Protein AF-A0A846DA24-F1 (afdb_monomer_lite)

Sequence (157 aa):
MRSKYVHVRAYTVRAHNRLIRTRTYKFICKQCKQATTRETFGGRPLYCDVCRPPKKRPSITIVDSTASKTSNPSQTDNNLHKQIIEPPEIPIGFEATHYMINRDNQQIIPVRLIPKGKKGRFLVETGQPGKVKLEYEEKRGLFAGNSSIINCTLEPI

Foldseek 3Di:
DDDDDDDDPDDDDDDDDDDQDWDWDFDQAPPPRDTDIDIDSDDDDRHDPVPDDPPPDPPPPPPDDDDDDDDDDDDDDDDDDPPPPDQPDDPDPDPFFKWKAFQVVRDTWGWDWDDDPDPQKTFIDTPDPDPFGWIAGPVQGIDGVPGGDPRIDIGGD

pLDDT: mean 77.3, std 18.28, range [30.22, 96.56]

Structure (mmCIF, N/CA/C/O backbone):
data_AF-A0A846DA24-F1
#
_entry.id   AF-A0A846DA24-F1
#
loop_
_atom_site.group_PDB
_atom_site.id
_atom_site.type_symbol
_atom_site.label_atom_id
_atom_site.label_alt_id
_atom_site.label_comp_id
_atom_site.label_asym_id
_atom_site.label_entity_id
_atom_site.label_seq_id
_atom_site.pdbx_PDB_ins_code
_atom_site.Cartn_x
_atom_site.Cartn_y
_atom_site.Cartn_z
_atom_site.occupancy
_atom_site.B_iso_or_equiv
_atom_site.auth_seq_id
_atom_site.auth_comp_id
_atom_site.auth_asym_id
_atom_site.auth_atom_id
_atom_site.pdbx_PDB_model_num
ATOM 1 N N . MET A 1 1 ? 21.866 37.705 -6.595 1.00 64.75 1 MET A N 1
ATOM 2 C CA . MET A 1 1 ? 22.247 36.309 -6.267 1.00 64.75 1 MET A CA 1
ATOM 3 C C . MET A 1 1 ? 23.124 35.766 -7.380 1.00 64.75 1 MET A C 1
ATOM 5 O O . MET A 1 1 ? 22.832 36.029 -8.537 1.00 64.75 1 MET A O 1
ATOM 9 N N . ARG A 1 2 ? 24.200 35.047 -7.051 1.00 72.81 2 ARG A N 1
ATOM 10 C CA . ARG A 1 2 ? 25.103 34.448 -8.044 1.00 72.81 2 ARG A CA 1
ATOM 11 C C . ARG A 1 2 ? 24.505 33.124 -8.532 1.00 72.81 2 ARG A C 1
ATOM 13 O O . ARG A 1 2 ? 24.203 32.271 -7.705 1.00 72.81 2 ARG A O 1
ATOM 20 N N . SER A 1 3 ? 24.336 32.953 -9.840 1.00 90.12 3 SER A N 1
ATOM 21 C CA . SER A 1 3 ? 23.854 31.711 -10.459 1.00 90.12 3 SER A CA 1
ATOM 22 C C . SER A 1 3 ? 24.880 31.166 -11.457 1.00 90.12 3 SER A C 1
ATOM 24 O O . SER A 1 3 ? 25.735 31.899 -11.956 1.00 90.12 3 SER A O 1
ATOM 26 N N . LYS A 1 4 ? 24.831 29.856 -11.716 1.00 91.31 4 LYS A N 1
ATOM 27 C CA . LYS A 1 4 ? 25.652 29.176 -12.724 1.00 91.31 4 LYS A CA 1
ATOM 28 C C . LYS A 1 4 ? 24.851 28.033 -13.340 1.00 91.31 4 LYS A C 1
ATOM 30 O O . LYS A 1 4 ? 24.143 27.324 -12.630 1.00 91.31 4 LYS A O 1
ATOM 35 N N . TYR A 1 5 ? 25.006 27.841 -14.645 1.00 85.94 5 TYR A N 1
ATOM 36 C CA . TYR A 1 5 ? 24.437 26.704 -15.359 1.00 85.94 5 TYR A CA 1
ATOM 37 C C . TYR A 1 5 ? 25.224 25.426 -15.051 1.00 85.94 5 TYR A C 1
ATOM 39 O O . TYR A 1 5 ? 26.451 25.392 -15.169 1.00 85.94 5 TYR A O 1
ATOM 47 N N . VAL A 1 6 ? 24.508 24.373 -14.657 1.00 87.81 6 VAL A N 1
ATOM 48 C CA . VAL A 1 6 ? 25.061 23.034 -14.436 1.00 87.81 6 VAL A CA 1
ATOM 49 C C . VAL A 1 6 ? 24.488 22.109 -15.501 1.00 87.81 6 VAL A C 1
ATOM 51 O O . VAL A 1 6 ? 23.276 21.940 -15.592 1.00 87.81 6 VAL A O 1
ATOM 54 N N . HIS A 1 7 ? 25.361 21.520 -16.314 1.00 87.69 7 HIS A N 1
ATOM 55 C CA . HIS A 1 7 ? 24.973 20.552 -17.333 1.00 87.69 7 HIS A CA 1
ATOM 56 C C . HIS A 1 7 ? 25.081 19.134 -16.755 1.00 87.69 7 HIS A C 1
ATOM 58 O O . HIS A 1 7 ? 26.183 18.631 -16.533 1.00 87.69 7 HIS A O 1
ATOM 64 N N . VAL A 1 8 ? 23.938 18.505 -16.466 1.00 87.06 8 VAL A N 1
ATOM 65 C CA . VAL A 1 8 ? 23.863 17.148 -15.902 1.00 87.06 8 VAL A CA 1
ATOM 66 C C . VAL A 1 8 ? 23.704 16.136 -17.038 1.00 87.06 8 VAL A C 1
ATOM 68 O O . VAL A 1 8 ? 22.747 16.217 -17.800 1.00 87.06 8 VAL A O 1
ATOM 71 N N . ARG A 1 9 ? 24.636 15.178 -17.153 1.00 87.50 9 ARG A N 1
ATOM 72 C CA . ARG A 1 9 ? 24.627 14.149 -18.216 1.00 87.50 9 ARG A CA 1
ATOM 73 C C . ARG A 1 9 ? 23.618 13.023 -17.974 1.00 87.50 9 ARG A C 1
ATOM 75 O O . ARG A 1 9 ? 23.062 12.498 -18.930 1.00 87.50 9 ARG A O 1
ATOM 82 N N . ALA A 1 10 ? 23.404 12.634 -16.717 1.00 86.19 10 ALA A N 1
ATOM 83 C CA . ALA A 1 10 ? 22.457 11.588 -16.341 1.00 86.19 10 ALA A CA 1
ATOM 84 C C . ALA A 1 10 ? 22.021 11.741 -14.878 1.00 86.19 10 ALA A C 1
ATOM 86 O O . ALA A 1 10 ? 22.813 12.155 -14.030 1.00 86.19 10 ALA A O 1
ATOM 87 N N . TYR A 1 11 ? 20.777 11.363 -14.587 1.00 85.69 11 TYR A N 1
ATOM 88 C CA . TYR A 1 11 ? 20.239 11.280 -13.232 1.00 85.69 11 TYR A CA 1
ATOM 89 C C . TYR A 1 11 ? 20.136 9.815 -12.816 1.00 85.69 11 TYR A C 1
ATOM 91 O O . TYR A 1 11 ? 19.480 9.018 -13.482 1.00 85.69 11 TYR A O 1
ATOM 99 N N . THR A 1 12 ? 20.752 9.454 -11.694 1.00 86.75 12 THR A N 1
ATOM 100 C CA . THR A 1 12 ? 20.541 8.143 -11.074 1.00 86.75 12 THR A CA 1
ATOM 101 C C . THR A 1 12 ? 19.330 8.216 -10.154 1.00 86.75 12 THR A C 1
ATOM 103 O O . THR A 1 12 ? 19.414 8.769 -9.057 1.00 86.75 12 THR A O 1
ATOM 106 N N . VAL A 1 13 ? 18.202 7.659 -10.592 1.00 88.94 13 VAL A N 1
ATOM 107 C CA . VAL A 1 13 ? 17.007 7.518 -9.752 1.00 88.94 13 VAL A CA 1
ATOM 108 C C . VAL A 1 13 ? 17.120 6.216 -8.963 1.00 88.94 13 VAL A C 1
ATOM 110 O O . VAL A 1 13 ? 17.337 5.154 -9.539 1.00 88.94 13 VAL A O 1
ATOM 113 N N . ARG A 1 14 ? 16.978 6.288 -7.637 1.00 89.44 14 ARG A N 1
ATOM 114 C CA . ARG A 1 14 ? 16.861 5.106 -6.774 1.00 89.44 14 ARG A CA 1
ATOM 115 C C . ARG A 1 14 ? 15.425 4.990 -6.286 1.00 89.44 14 ARG A C 1
ATOM 117 O O . ARG A 1 14 ? 14.863 5.971 -5.802 1.00 89.44 14 ARG A O 1
ATOM 124 N N . ALA A 1 15 ? 14.845 3.796 -6.393 1.00 90.75 15 ALA A N 1
ATOM 125 C CA . ALA A 1 15 ? 13.555 3.515 -5.778 1.00 90.75 15 ALA A CA 1
ATOM 126 C C . ALA A 1 15 ? 13.685 3.637 -4.253 1.00 90.75 15 ALA A C 1
ATOM 128 O O . ALA A 1 15 ? 14.578 3.047 -3.642 1.00 90.75 15 ALA A O 1
ATOM 129 N N . HIS A 1 16 ? 12.811 4.431 -3.638 1.00 92.19 16 HIS A N 1
ATOM 130 C CA . HIS A 1 16 ? 12.790 4.593 -2.192 1.00 92.19 16 HIS A CA 1
ATOM 131 C C . HIS A 1 16 ? 11.884 3.535 -1.558 1.00 92.19 16 HIS A C 1
ATOM 133 O O . HIS A 1 16 ? 10.662 3.572 -1.723 1.00 92.19 16 HIS A O 1
ATOM 139 N N . ASN A 1 17 ? 12.477 2.645 -0.764 1.00 93.00 17 ASN A N 1
ATOM 140 C CA . ASN A 1 17 ? 11.748 1.654 0.020 1.00 93.00 17 ASN A CA 1
ATOM 141 C C . ASN A 1 17 ? 11.591 2.135 1.464 1.00 93.00 17 ASN A C 1
ATOM 143 O O . ASN A 1 17 ? 12.553 2.571 2.093 1.00 93.00 17 ASN A O 1
ATOM 147 N N . ARG A 1 18 ? 10.377 2.019 2.011 1.00 93.19 18 ARG A N 1
ATOM 148 C CA . ARG A 1 18 ? 10.099 2.277 3.430 1.00 93.19 18 ARG A CA 1
ATOM 149 C C . ARG A 1 18 ? 9.359 1.108 4.054 1.00 93.19 18 ARG A C 1
ATOM 151 O O . ARG A 1 18 ? 8.351 0.657 3.517 1.00 93.19 18 ARG A O 1
ATOM 158 N N . LEU A 1 19 ? 9.824 0.673 5.219 1.00 93.75 19 LEU A N 1
ATOM 159 C CA . LEU A 1 19 ? 9.104 -0.280 6.054 1.00 93.75 19 LEU A CA 1
ATOM 160 C C . LEU A 1 19 ? 8.145 0.485 6.972 1.00 93.75 19 LEU A C 1
ATOM 162 O O . LEU A 1 19 ? 8.583 1.262 7.820 1.00 93.75 19 LEU A O 1
ATOM 166 N N . ILE A 1 20 ? 6.840 0.261 6.820 1.00 94.12 20 ILE A N 1
ATOM 167 C CA . ILE A 1 20 ? 5.825 0.843 7.705 1.00 94.12 20 ILE A CA 1
ATOM 168 C C . ILE A 1 20 ? 5.478 -0.198 8.769 1.00 94.12 20 ILE A C 1
ATOM 170 O O . ILE A 1 20 ? 4.876 -1.224 8.462 1.00 94.12 20 ILE A O 1
ATOM 174 N N . ARG A 1 21 ? 5.866 0.058 10.022 1.00 94.81 21 ARG A N 1
ATOM 175 C CA . ARG A 1 21 ? 5.539 -0.821 11.154 1.00 94.81 21 ARG A CA 1
ATOM 176 C C . ARG A 1 21 ? 4.138 -0.526 11.680 1.00 94.81 21 ARG A C 1
ATOM 178 O O . ARG A 1 21 ? 3.738 0.637 11.768 1.00 94.81 21 ARG A O 1
ATOM 185 N N . THR A 1 22 ? 3.416 -1.571 12.064 1.00 95.44 22 THR A N 1
ATOM 186 C CA . THR A 1 22 ? 2.173 -1.432 12.823 1.00 95.44 22 THR A CA 1
ATOM 187 C C . THR A 1 22 ? 2.469 -0.980 14.253 1.00 95.44 22 THR A C 1
ATOM 189 O O . THR A 1 22 ? 3.544 -1.217 14.804 1.00 95.44 22 THR A O 1
ATOM 192 N N . ARG A 1 23 ? 1.507 -0.281 14.856 1.00 94.50 23 ARG A N 1
ATOM 193 C CA . ARG A 1 23 ? 1.488 0.070 16.277 1.00 94.50 23 ARG A CA 1
ATOM 194 C C . ARG A 1 23 ? 0.179 -0.402 16.88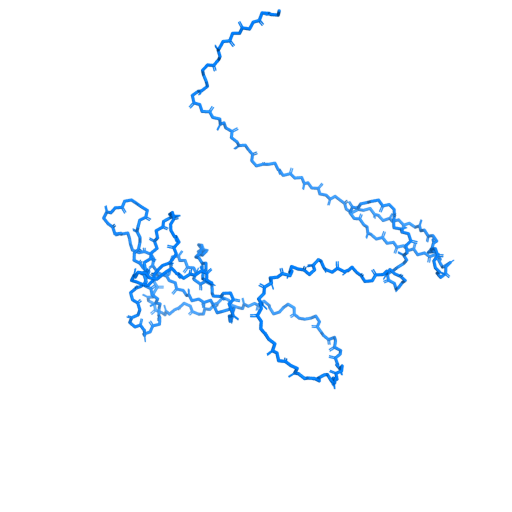8 1.00 94.50 23 ARG A C 1
ATOM 196 O O . ARG A 1 23 ? -0.889 -0.168 16.313 1.00 94.50 23 ARG A O 1
ATOM 203 N N . THR A 1 24 ? 0.271 -1.021 18.057 1.00 95.38 24 THR A N 1
ATOM 204 C CA . THR A 1 24 ? -0.879 -1.517 18.813 1.00 95.38 24 THR A CA 1
ATOM 205 C C . THR A 1 24 ? -1.325 -0.458 19.814 1.00 95.38 24 THR A C 1
ATOM 207 O O . THR A 1 24 ? -0.563 -0.056 20.692 1.00 95.38 24 THR A O 1
ATOM 210 N N . TYR A 1 25 ? -2.565 0.008 19.694 1.00 95.62 25 TYR A N 1
ATOM 211 C CA . TYR A 1 25 ? -3.144 1.000 20.596 1.00 95.62 25 TYR A CA 1
ATOM 212 C C . TYR A 1 25 ? -4.195 0.361 21.495 1.00 95.62 25 TYR A C 1
ATOM 214 O O . TYR A 1 25 ? -5.124 -0.266 20.993 1.00 95.62 25 TYR A O 1
ATOM 222 N N . LYS A 1 26 ? -4.088 0.599 22.806 1.00 95.75 26 LYS A N 1
ATOM 223 C CA . LYS A 1 26 ? -5.163 0.374 23.783 1.00 95.75 26 LYS A CA 1
ATOM 224 C C . LYS A 1 26 ? -5.934 1.685 23.965 1.00 95.75 26 LYS A C 1
ATOM 226 O O . LY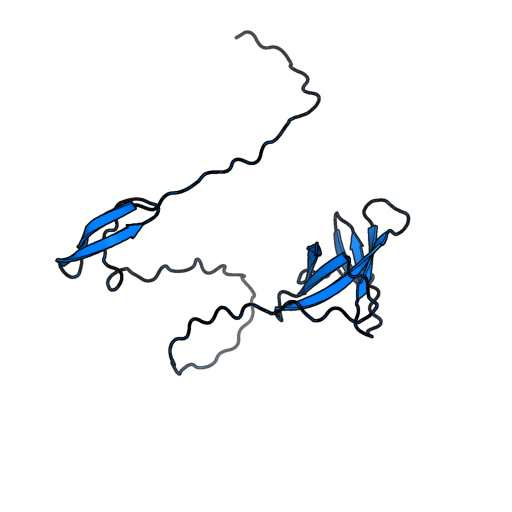S A 1 26 ? -5.341 2.718 24.300 1.00 95.75 26 LYS A O 1
ATOM 231 N N . PHE A 1 27 ? -7.227 1.686 23.662 1.00 95.44 27 PHE A N 1
ATOM 232 C CA . PHE A 1 27 ? -8.058 2.891 23.658 1.00 95.44 27 PHE A CA 1
ATOM 233 C C . PHE A 1 27 ? -9.516 2.582 23.993 1.00 95.44 27 PHE A C 1
ATOM 235 O O . PHE A 1 27 ? -9.941 1.432 23.954 1.00 95.44 27 PHE A O 1
ATOM 242 N N . ILE A 1 28 ? -10.278 3.623 24.324 1.00 96.56 28 ILE A N 1
ATOM 243 C CA . ILE A 1 28 ? -11.720 3.531 24.560 1.00 96.56 28 ILE A CA 1
ATOM 244 C C . ILE A 1 28 ? -12.429 3.978 23.281 1.00 96.56 28 ILE A C 1
ATOM 246 O O . ILE A 1 28 ? -12.157 5.067 22.772 1.00 96.56 28 ILE A O 1
ATOM 250 N N . CYS A 1 29 ? -13.311 3.139 22.740 1.00 96.31 29 CYS A N 1
ATOM 251 C CA . CYS A 1 29 ? -14.062 3.457 21.527 1.00 96.31 29 CYS A CA 1
ATOM 252 C C . CYS A 1 29 ? -14.995 4.656 21.758 1.00 96.31 29 CYS A C 1
ATOM 254 O O . CYS A 1 29 ? -15.774 4.659 22.708 1.00 96.31 29 CYS A O 1
ATOM 256 N N . LYS A 1 30 ? -14.995 5.644 20.853 1.00 95.31 30 LYS A N 1
ATOM 257 C CA . LYS A 1 30 ? -15.865 6.828 20.982 1.00 95.31 30 LYS A CA 1
ATOM 258 C C . LYS A 1 30 ? -17.369 6.504 20.911 1.00 95.31 30 LYS A C 1
ATOM 260 O O . LYS A 1 30 ? -18.166 7.259 21.452 1.00 95.31 30 LYS A O 1
ATOM 265 N N . GLN A 1 31 ? -17.757 5.407 20.254 1.00 96.25 31 GLN A N 1
ATOM 266 C CA . GLN A 1 31 ? -19.165 5.036 20.055 1.00 96.25 31 GLN A CA 1
ATOM 267 C C . GLN A 1 31 ? -19.681 4.078 21.136 1.00 96.25 31 GLN A C 1
ATOM 269 O O . GLN A 1 31 ? -20.624 4.416 21.840 1.00 96.25 31 GLN A O 1
ATOM 274 N N . CYS A 1 32 ? -19.061 2.905 21.301 1.00 95.88 32 CYS A N 1
ATOM 275 C CA . CYS A 1 32 ? -19.517 1.913 22.283 1.00 95.88 32 CYS A CA 1
ATOM 276 C C . CYS A 1 32 ? -18.907 2.086 23.682 1.00 95.88 32 CYS A C 1
ATOM 278 O O . CYS A 1 32 ? -19.293 1.365 24.594 1.00 95.88 32 CYS A O 1
ATOM 280 N N . LYS A 1 33 ? -17.943 3.005 23.864 1.00 96.56 33 LYS A N 1
ATOM 281 C CA . LYS A 1 33 ? -17.232 3.261 25.135 1.00 96.56 33 LYS A CA 1
ATOM 282 C C . LYS A 1 33 ? -16.523 2.041 25.742 1.00 96.56 33 LYS A C 1
ATOM 284 O O . LYS A 1 33 ? -16.062 2.102 26.876 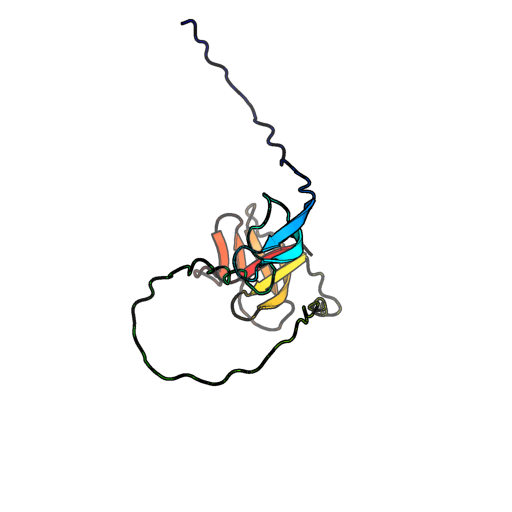1.00 96.56 33 LYS A O 1
ATOM 289 N N . GLN A 1 34 ? -16.379 0.952 24.990 1.00 96.19 34 GLN A N 1
ATOM 290 C CA . GLN A 1 34 ? -15.637 -0.226 25.426 1.00 96.19 34 GLN A CA 1
ATOM 291 C C . GLN A 1 34 ? -14.130 -0.018 25.255 1.00 96.19 34 GLN A C 1
ATOM 293 O O . GLN A 1 34 ? -13.680 0.648 24.314 1.00 96.19 34 GLN A O 1
ATOM 298 N N . ALA A 1 35 ? -13.351 -0.607 26.163 1.00 96.00 35 ALA A N 1
ATOM 299 C CA . ALA A 1 35 ? -11.905 -0.700 26.029 1.00 96.00 35 ALA A CA 1
ATOM 300 C C . ALA A 1 35 ? -11.559 -1.699 24.916 1.00 96.00 35 ALA A C 1
ATOM 302 O O . ALA A 1 35 ? -12.069 -2.816 24.878 1.00 96.00 35 ALA A O 1
ATOM 303 N N . THR A 1 36 ? -10.710 -1.297 23.978 1.00 96.06 36 THR A N 1
ATOM 304 C CA . THR A 1 36 ? -10.341 -2.111 22.817 1.00 96.06 36 THR A CA 1
ATOM 305 C C . THR A 1 36 ? -8.860 -1.951 22.508 1.00 96.06 36 THR A C 1
ATOM 307 O O . THR A 1 36 ? -8.244 -0.921 22.797 1.00 96.06 36 THR A O 1
ATOM 310 N N . THR A 1 37 ? -8.290 -2.986 21.895 1.00 95.62 37 THR A N 1
ATOM 311 C CA . THR A 1 37 ? -6.915 -2.995 21.401 1.00 95.62 37 THR A CA 1
ATOM 312 C C . THR A 1 37 ? -6.926 -3.168 19.887 1.00 95.62 37 THR A C 1
ATOM 314 O O . THR A 1 37 ? -7.656 -4.017 19.385 1.00 95.62 37 THR A O 1
ATOM 317 N N . ARG A 1 38 ? -6.154 -2.358 19.151 1.00 93.88 38 ARG A N 1
ATOM 318 C CA . ARG A 1 38 ? -6.108 -2.426 17.682 1.00 93.88 38 ARG A CA 1
ATOM 319 C C . ARG A 1 38 ? -4.735 -2.096 17.116 1.00 93.88 38 ARG A C 1
ATOM 321 O O . ARG A 1 38 ? -4.105 -1.124 17.536 1.00 93.88 38 ARG A O 1
ATOM 328 N N . GLU A 1 39 ? -4.339 -2.847 16.095 1.00 94.56 39 GLU A N 1
ATOM 329 C CA . GLU A 1 39 ? -3.148 -2.577 15.293 1.00 94.56 39 GLU A CA 1
ATOM 330 C C . GLU A 1 39 ? -3.446 -1.632 14.128 1.00 94.56 39 GLU A C 1
ATOM 332 O O . GLU A 1 39 ? -4.421 -1.788 13.387 1.00 94.56 39 GLU A O 1
ATOM 337 N N . THR A 1 40 ? -2.601 -0.615 13.964 1.00 92.69 40 THR A N 1
ATOM 338 C CA . THR A 1 40 ? -2.727 0.361 12.877 1.00 92.69 40 THR A CA 1
ATOM 339 C C . THR A 1 40 ? -1.358 0.780 12.352 1.00 92.69 40 THR A C 1
ATOM 341 O O . THR A 1 40 ? -0.405 0.904 13.112 1.00 92.69 40 THR A O 1
ATOM 344 N N . PHE A 1 41 ? -1.266 1.040 11.048 1.00 92.62 41 PHE A N 1
ATOM 345 C CA . PHE A 1 41 ? -0.068 1.600 10.405 1.00 92.62 41 PHE A CA 1
ATOM 346 C C . PHE A 1 41 ? 0.060 3.126 10.568 1.00 92.62 41 PHE A C 1
ATOM 348 O O . PHE A 1 41 ? 0.996 3.727 10.048 1.00 92.62 41 PHE A O 1
ATOM 355 N N . GLY A 1 42 ? -0.909 3.772 11.219 1.00 88.69 42 GLY A N 1
ATOM 356 C CA . GLY A 1 42 ? -1.032 5.226 11.267 1.00 88.69 42 GLY A CA 1
ATOM 357 C C . GLY A 1 42 ? -1.279 5.745 12.678 1.00 88.69 42 GLY A C 1
ATOM 358 O O . GLY A 1 42 ? -0.798 5.183 13.659 1.00 88.69 42 GLY A O 1
ATOM 359 N N . GLY A 1 43 ? -2.025 6.845 12.764 1.00 90.25 43 GLY A N 1
ATOM 360 C CA . GLY A 1 43 ? -2.408 7.449 14.037 1.00 90.25 43 GLY A CA 1
ATOM 361 C C . GLY A 1 43 ? -3.350 6.574 14.868 1.00 90.25 43 GLY A C 1
ATOM 362 O O . GLY A 1 43 ? -3.937 5.605 14.382 1.00 90.25 43 GLY A O 1
ATOM 363 N N . ARG A 1 44 ? -3.517 6.967 16.135 1.00 92.56 44 ARG A N 1
ATOM 364 C CA . ARG A 1 44 ? -4.371 6.273 17.103 1.00 92.56 44 ARG A CA 1
ATOM 365 C C . ARG A 1 44 ? -5.814 6.147 16.570 1.00 92.56 44 ARG A C 1
ATOM 367 O O . ARG A 1 44 ? -6.419 7.164 16.230 1.00 92.56 44 ARG A O 1
ATOM 374 N N . PRO A 1 45 ? -6.387 4.932 16.508 1.00 93.75 45 PRO A N 1
ATOM 375 C CA . PRO A 1 45 ? -7.764 4.723 16.065 1.00 93.75 45 PRO A CA 1
ATOM 376 C C . PRO A 1 45 ? -8.783 5.318 17.050 1.00 93.75 45 PRO A C 1
ATOM 378 O O . PRO A 1 45 ? -8.557 5.336 18.258 1.00 93.75 45 PRO A O 1
ATOM 381 N N . LEU A 1 46 ? -9.918 5.788 16.519 1.00 94.69 46 LEU A N 1
ATOM 382 C CA . LEU A 1 46 ? -11.002 6.412 17.297 1.00 94.69 46 LEU A CA 1
ATOM 383 C C . LEU A 1 46 ? -12.149 5.442 17.637 1.00 94.69 46 LEU A C 1
ATOM 385 O O . LEU A 1 46 ? -12.836 5.601 18.646 1.00 94.69 46 LEU A O 1
ATOM 389 N N . TYR A 1 47 ? -12.348 4.429 16.792 1.00 95.69 47 TYR A N 1
ATOM 390 C CA . TYR A 1 47 ? -13.425 3.444 16.898 1.00 95.69 47 TYR A CA 1
ATOM 391 C C . TYR A 1 47 ? -12.852 2.021 16.882 1.00 95.69 47 TYR A C 1
ATOM 393 O O . TYR A 1 47 ? -11.833 1.769 16.224 1.00 95.69 47 TYR A O 1
ATOM 401 N N . CYS A 1 48 ? -13.514 1.100 17.588 1.00 94.12 48 CYS A N 1
ATOM 402 C CA . CYS A 1 48 ? -13.234 -0.336 17.507 1.00 94.12 48 CYS A CA 1
ATOM 403 C C . CYS A 1 48 ? -13.559 -0.886 16.105 1.00 94.12 48 CYS A C 1
ATOM 405 O O . CYS A 1 48 ? -14.086 -0.168 15.253 1.00 94.12 48 CYS A O 1
ATOM 407 N N . ASP A 1 49 ? -13.232 -2.151 15.839 1.00 89.75 49 ASP A N 1
ATOM 408 C CA . ASP A 1 49 ? -13.448 -2.743 14.512 1.00 89.75 49 ASP A CA 1
ATOM 409 C C . ASP A 1 49 ? -14.924 -2.879 14.131 1.00 89.75 49 ASP A C 1
ATOM 411 O O . ASP A 1 49 ? -15.246 -2.763 12.953 1.00 89.75 49 ASP A O 1
ATOM 415 N N . VAL A 1 50 ? -15.812 -3.000 15.119 1.00 91.88 50 VAL A N 1
ATOM 416 C CA . VAL A 1 50 ? -17.265 -3.086 14.906 1.00 91.88 50 VAL A CA 1
ATOM 417 C C . VAL A 1 50 ? -17.885 -1.709 14.651 1.00 91.88 50 VAL A C 1
ATOM 419 O O . VAL A 1 50 ? -18.710 -1.547 13.761 1.00 91.88 50 VAL A O 1
ATOM 422 N N . CYS A 1 51 ? -17.480 -0.687 15.412 1.00 93.75 51 CYS A N 1
ATOM 423 C CA . CYS A 1 51 ? -18.049 0.661 15.301 1.00 93.75 51 CYS A CA 1
ATOM 424 C C . CYS A 1 51 ? -17.434 1.497 14.172 1.00 93.75 51 CYS A C 1
ATOM 426 O O . CYS A 1 51 ? -17.904 2.600 13.896 1.00 93.75 51 CYS A O 1
ATOM 428 N N . ARG A 1 52 ? -16.334 1.046 13.556 1.00 89.75 52 ARG A N 1
ATOM 429 C CA . ARG A 1 52 ? -15.678 1.830 12.510 1.00 89.75 52 ARG A CA 1
ATOM 430 C C . ARG A 1 52 ? -16.625 1.960 11.308 1.00 89.75 52 ARG A C 1
ATOM 432 O O . ARG A 1 52 ? -17.049 0.939 10.775 1.00 89.75 52 ARG A O 1
ATOM 439 N N . PRO A 1 53 ? -16.876 3.182 10.803 1.00 86.06 53 PRO A N 1
ATOM 440 C CA . PRO A 1 53 ? -17.659 3.342 9.589 1.00 86.06 53 PRO A CA 1
ATOM 441 C C . PRO A 1 53 ? -16.977 2.615 8.418 1.00 86.06 53 PRO A C 1
ATOM 443 O O . PRO A 1 53 ? -15.740 2.662 8.303 1.00 86.06 53 PRO A O 1
ATOM 446 N N . PRO A 1 54 ? -17.751 1.954 7.538 1.00 82.88 54 PRO A N 1
ATOM 447 C CA . PRO A 1 54 ? -17.198 1.292 6.370 1.00 82.88 54 PRO A CA 1
ATOM 448 C C . PRO A 1 54 ? -16.422 2.317 5.543 1.00 82.88 54 PRO A C 1
ATOM 450 O O . PRO A 1 54 ? -16.900 3.422 5.274 1.00 82.88 54 PRO A O 1
ATOM 453 N N . LYS A 1 55 ? -15.189 1.970 5.156 1.00 80.62 55 LYS A N 1
ATOM 454 C CA . LYS A 1 55 ? -14.414 2.812 4.243 1.00 80.62 55 LYS A CA 1
ATOM 455 C C . LYS A 1 55 ? -15.186 2.879 2.929 1.00 80.62 55 LYS A C 1
ATOM 457 O O . LYS A 1 55 ? -15.225 1.889 2.200 1.00 80.62 55 LYS A O 1
ATOM 462 N N . LYS A 1 56 ? -15.779 4.035 2.619 1.00 77.88 56 LYS A N 1
ATOM 463 C CA . LYS A 1 56 ? -16.285 4.303 1.273 1.00 77.88 56 LYS A CA 1
ATOM 464 C C . LYS A 1 56 ? -15.095 4.160 0.331 1.00 77.88 56 LYS A C 1
ATOM 466 O O . LYS A 1 56 ? -14.128 4.915 0.444 1.00 77.88 56 LYS A O 1
ATOM 471 N N . ARG A 1 57 ? -15.121 3.150 -0.540 1.00 70.00 57 ARG A N 1
ATOM 472 C CA . ARG A 1 57 ? -14.192 3.132 -1.669 1.00 70.00 57 ARG A CA 1
ATOM 473 C C . ARG A 1 57 ? -14.552 4.357 -2.5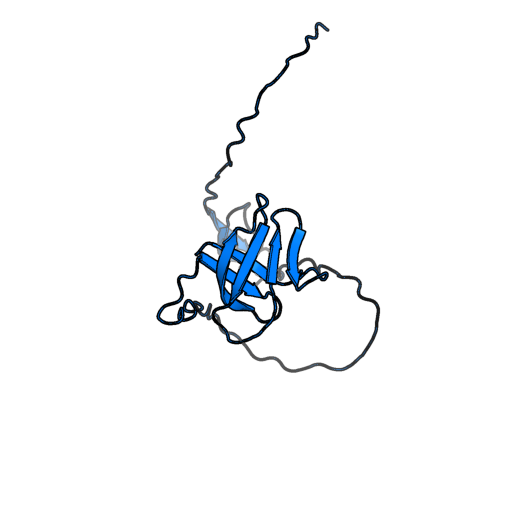07 1.00 70.00 57 ARG A C 1
ATOM 475 O O . ARG A 1 57 ? -15.749 4.571 -2.710 1.00 70.00 57 ARG A O 1
ATOM 482 N N . PRO A 1 58 ? -13.586 5.183 -2.935 1.00 67.38 58 PRO A N 1
ATOM 483 C CA . PRO A 1 58 ? -13.894 6.207 -3.913 1.00 67.38 58 PRO A CA 1
ATOM 484 C C . PRO A 1 58 ? -14.487 5.482 -5.119 1.00 67.38 58 PRO A C 1
ATOM 486 O O . PRO A 1 58 ? -13.833 4.635 -5.727 1.00 67.38 58 PRO A O 1
ATOM 489 N N . SER A 1 59 ? -15.764 5.740 -5.389 1.00 65.75 59 SER A N 1
ATOM 490 C CA . SER A 1 59 ? -16.400 5.331 -6.627 1.00 65.75 59 SER A CA 1
ATOM 491 C C . SER A 1 59 ? -15.664 6.074 -7.729 1.00 65.75 59 SER A C 1
ATOM 493 O O . SER A 1 59 ? -15.871 7.276 -7.907 1.00 65.75 59 SER A O 1
ATOM 495 N N . ILE A 1 60 ? -14.758 5.387 -8.421 1.00 60.41 60 ILE A N 1
ATOM 496 C CA . ILE A 1 60 ? -14.290 5.845 -9.723 1.00 60.41 60 ILE A CA 1
ATOM 497 C C . ILE A 1 60 ? -15.546 5.827 -10.592 1.00 60.41 60 ILE A C 1
ATOM 499 O O . ILE A 1 60 ? -16.006 4.774 -11.021 1.00 60.41 60 ILE A O 1
ATOM 503 N N . THR A 1 61 ? -16.182 6.986 -10.722 1.00 49.97 61 THR A N 1
ATOM 504 C CA . THR A 1 61 ? -17.299 7.202 -11.632 1.00 49.97 61 THR A CA 1
ATOM 505 C C . THR A 1 61 ? -16.673 7.336 -13.008 1.00 49.97 61 THR A C 1
ATOM 507 O O . THR A 1 61 ? -16.274 8.420 -13.420 1.00 49.97 61 THR A O 1
ATOM 510 N N . ILE A 1 62 ? -16.512 6.203 -13.692 1.00 56.31 62 ILE A N 1
ATOM 511 C CA . ILE A 1 62 ? -16.431 6.222 -15.149 1.00 56.31 62 ILE A CA 1
ATOM 512 C C . ILE A 1 62 ? -17.835 6.633 -15.590 1.00 56.31 62 ILE A C 1
ATOM 514 O O . ILE A 1 62 ? -18.807 5.912 -15.369 1.00 56.31 62 ILE A O 1
ATOM 518 N N . VAL A 1 63 ? -17.954 7.877 -16.046 1.00 39.78 63 VAL A N 1
ATOM 519 C CA . VAL A 1 63 ? -19.191 8.448 -16.576 1.00 39.78 63 VAL A CA 1
ATOM 520 C C . VAL A 1 63 ? -19.462 7.834 -17.943 1.00 39.78 63 VAL A C 1
ATOM 522 O O . VAL A 1 63 ? -19.184 8.447 -18.966 1.00 39.78 63 VAL A O 1
ATOM 525 N N . ASP A 1 64 ? -20.022 6.630 -17.953 1.00 37.62 64 ASP A N 1
ATOM 526 C CA . ASP A 1 64 ? -20.643 6.078 -19.149 1.00 37.62 64 ASP A CA 1
ATOM 527 C C . ASP A 1 64 ? -22.142 6.365 -19.092 1.00 37.62 64 ASP A C 1
ATOM 529 O O . ASP A 1 64 ? -22.922 5.782 -18.336 1.00 37.62 64 ASP A O 1
ATOM 533 N N . SER A 1 65 ? -22.531 7.353 -19.890 1.00 48.09 65 SER A N 1
ATOM 534 C CA . SER A 1 65 ? -23.911 7.617 -20.258 1.00 48.09 65 SER A CA 1
ATOM 535 C C . SER A 1 65 ? -24.476 6.387 -20.965 1.00 48.09 65 SER A C 1
ATOM 537 O O . SER A 1 65 ? -24.078 6.093 -22.086 1.00 48.09 65 SER A O 1
ATOM 539 N N . THR A 1 66 ? -25.399 5.669 -20.332 1.00 37.72 66 THR A N 1
ATOM 540 C CA . THR A 1 66 ? -26.731 5.308 -20.864 1.00 37.72 66 THR A CA 1
ATOM 541 C C . THR A 1 66 ? -27.427 4.320 -19.924 1.00 37.72 66 THR A C 1
ATOM 543 O O . THR A 1 66 ? -26.813 3.502 -19.249 1.00 37.72 66 THR A O 1
ATOM 546 N N . ALA A 1 67 ? -28.740 4.488 -19.807 1.00 38.97 67 ALA A N 1
ATOM 547 C CA . ALA A 1 67 ? -29.577 3.926 -18.762 1.00 38.97 67 ALA A CA 1
ATOM 548 C C . ALA A 1 67 ? -30.053 2.494 -19.043 1.00 38.97 67 ALA A C 1
ATOM 550 O O . ALA A 1 67 ? -30.481 2.201 -20.154 1.00 38.97 67 ALA A O 1
ATOM 551 N N . SER A 1 68 ? -30.186 1.689 -17.984 1.00 39.81 68 SER A N 1
ATOM 552 C CA . SER A 1 68 ? -31.311 0.753 -17.826 1.00 39.81 68 SER A CA 1
ATOM 553 C C . SER A 1 68 ? -31.453 0.286 -16.370 1.00 39.81 68 SER A C 1
ATOM 555 O O . SER A 1 68 ? -30.519 -0.243 -15.773 1.00 39.81 68 SER A O 1
ATOM 557 N N . LYS A 1 69 ? -32.650 0.510 -15.810 1.00 38.97 69 LYS A N 1
ATOM 558 C CA . LYS A 1 69 ? -33.182 -0.046 -14.548 1.00 38.97 69 LYS A CA 1
ATOM 559 C C . LYS A 1 69 ? -33.124 -1.590 -14.618 1.00 38.97 69 LYS A C 1
ATOM 561 O O . LYS A 1 69 ? -33.329 -2.134 -15.698 1.00 38.97 69 LYS A O 1
ATOM 566 N N . THR A 1 70 ? -32.933 -2.364 -13.543 1.00 30.22 70 THR A N 1
ATOM 567 C CA . THR A 1 70 ? -33.991 -2.732 -12.572 1.00 30.22 70 THR A CA 1
ATOM 568 C C . THR A 1 70 ? -33.432 -3.675 -11.473 1.00 30.22 70 THR A C 1
ATOM 570 O O . THR A 1 70 ? -32.601 -4.526 -11.762 1.00 30.22 70 THR A O 1
ATOM 573 N N . SER A 1 71 ? -33.936 -3.480 -10.241 1.00 36.66 71 SER A N 1
ATOM 574 C CA . SER A 1 71 ? -34.094 -4.374 -9.060 1.00 36.66 71 SER A CA 1
ATOM 575 C C . SER A 1 71 ? -32.935 -5.194 -8.443 1.00 36.66 71 SER A C 1
ATOM 577 O O . SER A 1 71 ? -32.451 -6.160 -9.018 1.00 36.66 71 SER A O 1
ATOM 579 N N . ASN A 1 72 ? -32.666 -4.901 -7.161 1.00 36.25 72 ASN A N 1
ATOM 580 C CA . ASN A 1 72 ? -32.204 -5.823 -6.094 1.00 36.25 72 ASN A CA 1
ATOM 581 C C . ASN A 1 72 ? -33.421 -6.577 -5.472 1.00 36.25 72 ASN A C 1
ATOM 583 O O . ASN A 1 72 ? -34.537 -6.169 -5.809 1.00 36.25 72 ASN A O 1
ATOM 587 N N . PRO A 1 73 ? -33.302 -7.534 -4.506 1.00 55.47 73 PRO A N 1
ATOM 588 C CA . PRO A 1 73 ? -32.122 -7.949 -3.713 1.00 55.47 73 PRO A CA 1
ATOM 589 C C . PRO A 1 73 ? -31.957 -9.474 -3.467 1.00 55.47 73 PRO A C 1
ATOM 591 O O . PRO A 1 73 ? -32.924 -10.220 -3.513 1.00 55.47 73 PRO A O 1
ATOM 594 N N . SER A 1 74 ? -30.773 -9.901 -3.005 1.00 32.31 74 SER A N 1
ATOM 595 C CA . SER A 1 74 ? -30.654 -10.803 -1.836 1.00 32.31 74 SER A CA 1
ATOM 596 C C . SER A 1 74 ? -29.194 -10.989 -1.406 1.00 32.31 74 SER A C 1
ATOM 598 O O . SER A 1 74 ? -28.307 -11.226 -2.219 1.00 32.31 74 SER A O 1
ATOM 600 N N . GLN A 1 75 ? -28.974 -10.830 -0.103 1.00 41.28 75 GLN A N 1
ATOM 601 C CA . GLN A 1 75 ? -27.729 -11.053 0.631 1.00 41.28 75 GLN A CA 1
ATOM 602 C C . GLN A 1 75 ? -27.415 -12.551 0.731 1.00 41.28 75 GLN A C 1
ATOM 604 O O . GLN A 1 75 ? -28.335 -13.309 1.005 1.00 41.28 75 GLN A O 1
ATOM 609 N N . THR A 1 76 ? -26.136 -12.930 0.657 1.00 33.25 76 THR A N 1
ATOM 610 C CA . THR A 1 76 ? -25.533 -13.976 1.510 1.00 33.25 76 THR A CA 1
ATOM 611 C C . THR A 1 76 ? -24.013 -13.798 1.551 1.00 33.25 76 THR A C 1
ATOM 613 O O . THR A 1 76 ? -23.326 -13.929 0.542 1.00 33.25 76 THR A O 1
ATOM 616 N N . ASP A 1 77 ? -23.538 -13.405 2.730 1.00 35.78 77 ASP A N 1
ATOM 617 C CA . ASP A 1 77 ? -22.409 -13.950 3.488 1.00 35.78 77 ASP A CA 1
ATOM 618 C C . ASP A 1 77 ? -21.101 -14.381 2.800 1.00 35.78 77 ASP A C 1
ATOM 620 O O . ASP A 1 77 ? -21.028 -15.306 2.003 1.00 35.78 77 ASP A O 1
ATOM 624 N N . ASN A 1 78 ? -20.027 -13.748 3.287 1.00 49.00 78 ASN A N 1
ATOM 625 C CA . ASN A 1 78 ? -18.799 -14.378 3.777 1.00 49.00 78 ASN A CA 1
ATOM 626 C C . ASN A 1 78 ? -18.288 -15.617 3.020 1.00 49.00 78 ASN A C 1
ATOM 628 O O . ASN A 1 78 ? -18.695 -16.735 3.316 1.00 49.00 78 ASN A O 1
ATOM 632 N N . ASN A 1 79 ? -17.211 -15.457 2.247 1.00 39.84 79 ASN A N 1
ATOM 633 C CA . ASN A 1 79 ? -16.007 -16.223 2.566 1.00 39.84 79 ASN A CA 1
ATOM 634 C C . ASN A 1 79 ? -14.743 -15.656 1.926 1.00 39.84 79 ASN A C 1
ATOM 636 O O . ASN A 1 79 ? -14.641 -15.398 0.729 1.00 39.84 79 ASN A O 1
ATOM 640 N N . LEU A 1 80 ? -13.757 -15.489 2.797 1.00 48.62 80 LEU A N 1
ATOM 641 C CA . LEU A 1 80 ? -12.366 -15.271 2.479 1.00 48.62 80 LEU A CA 1
ATOM 642 C C . LEU A 1 80 ? -11.809 -16.589 1.926 1.00 48.62 80 LEU A C 1
ATOM 644 O O . LEU A 1 80 ? -11.403 -17.467 2.680 1.00 48.62 80 LEU A O 1
ATOM 648 N N . HIS A 1 81 ? -11.742 -16.708 0.609 1.00 39.66 81 HIS A N 1
ATOM 649 C CA . HIS A 1 81 ? -10.733 -17.543 -0.021 1.00 39.66 81 HIS A CA 1
ATOM 650 C C . HIS A 1 81 ? -10.105 -16.714 -1.129 1.00 39.66 81 HIS A C 1
ATOM 652 O O . HIS A 1 81 ? -10.664 -16.536 -2.207 1.00 39.66 81 HIS A O 1
ATOM 658 N N . LYS A 1 82 ? -8.925 -16.158 -0.838 1.00 45.66 82 LYS A N 1
ATOM 659 C CA . LYS A 1 82 ? -7.959 -15.905 -1.900 1.00 45.66 82 LYS A CA 1
ATOM 660 C C . LYS A 1 82 ? -7.664 -17.281 -2.485 1.00 45.66 82 LYS A C 1
ATOM 662 O O . LYS A 1 82 ? -6.866 -18.015 -1.912 1.00 45.66 82 LYS A O 1
ATOM 667 N N . GLN A 1 83 ? -8.360 -17.647 -3.557 1.00 42.50 83 GLN A N 1
ATOM 668 C CA . GLN A 1 83 ? -7.877 -18.707 -4.421 1.00 42.50 83 GLN A CA 1
ATOM 669 C C . GLN A 1 83 ? -6.514 -18.229 -4.909 1.00 42.50 83 GLN A C 1
ATOM 671 O O . GLN A 1 83 ? -6.390 -17.207 -5.585 1.00 42.50 83 GLN A O 1
ATOM 676 N N . ILE A 1 84 ? -5.479 -18.907 -4.432 1.00 46.72 84 ILE A N 1
ATOM 677 C CA . ILE A 1 84 ? -4.195 -18.932 -5.105 1.00 46.72 84 ILE A CA 1
ATOM 678 C C . ILE A 1 84 ? -4.548 -19.500 -6.479 1.00 46.72 84 ILE A C 1
ATOM 680 O O . ILE A 1 84 ? -4.941 -20.659 -6.570 1.00 46.72 84 ILE A O 1
ATOM 684 N N . ILE A 1 85 ? -4.566 -18.647 -7.504 1.00 54.25 85 ILE A N 1
ATOM 685 C CA . ILE A 1 85 ? -4.735 -19.098 -8.882 1.00 54.25 85 ILE A CA 1
ATOM 686 C C . ILE A 1 85 ? -3.478 -19.913 -9.158 1.00 54.25 85 ILE A C 1
ATOM 688 O O . ILE A 1 85 ? -2.381 -19.355 -9.210 1.00 54.25 85 ILE A O 1
ATOM 692 N N . GLU A 1 86 ? -3.627 -21.233 -9.207 1.00 57.81 86 GLU A N 1
ATOM 693 C CA . GLU A 1 86 ? -2.560 -22.121 -9.650 1.00 57.81 86 GLU A CA 1
ATOM 694 C C . GLU A 1 86 ? -2.077 -21.630 -11.024 1.00 57.81 86 GLU A C 1
ATOM 696 O O . GLU A 1 86 ? -2.909 -2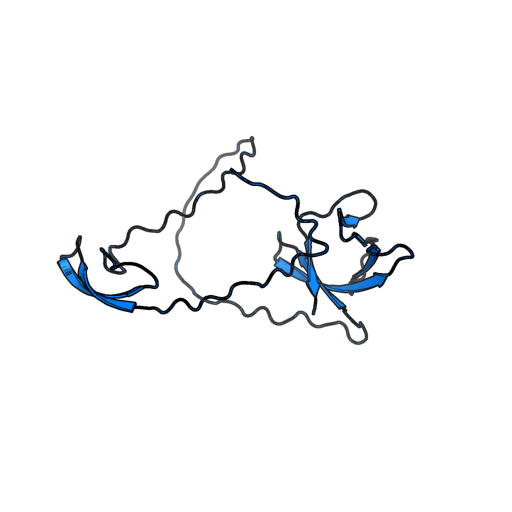1.260 -11.862 1.00 57.81 86 GLU A O 1
ATOM 701 N N . PRO A 1 87 ? -0.754 -21.519 -11.247 1.00 57.47 87 PRO A N 1
ATOM 702 C CA . PRO A 1 87 ? -0.239 -21.033 -12.517 1.00 57.47 87 PRO A CA 1
ATOM 703 C C . PRO A 1 87 ? -0.789 -21.925 -13.638 1.00 57.47 87 PRO A C 1
ATOM 705 O O . PRO A 1 87 ? -0.741 -23.150 -13.502 1.00 57.47 87 PRO A O 1
ATOM 708 N N . PRO A 1 88 ? -1.343 -21.342 -14.718 1.00 63.78 88 PRO A N 1
ATOM 709 C CA . PRO A 1 88 ? -1.937 -22.126 -15.791 1.00 63.78 88 PRO A CA 1
ATOM 710 C C . PRO A 1 88 ? -0.895 -23.097 -16.346 1.00 63.78 88 PRO A C 1
ATOM 712 O O . PRO A 1 88 ? 0.240 -22.695 -16.614 1.00 63.78 88 PRO A O 1
ATOM 715 N N . GLU A 1 89 ? -1.282 -24.363 -16.507 1.00 66.19 89 GLU A N 1
ATOM 716 C CA . GLU A 1 89 ? -0.410 -25.408 -17.039 1.00 66.19 89 GLU A CA 1
ATOM 717 C C . GLU A 1 89 ? 0.181 -24.953 -18.379 1.00 66.19 89 GLU A C 1
ATOM 719 O O . GLU A 1 89 ? -0.530 -24.732 -19.365 1.00 66.19 89 GLU A O 1
ATOM 724 N N . ILE A 1 90 ? 1.501 -24.752 -18.404 1.00 62.81 90 ILE A N 1
ATOM 725 C CA . ILE A 1 90 ? 2.212 -24.406 -19.631 1.00 62.81 90 ILE A CA 1
ATOM 726 C C . ILE A 1 90 ? 2.136 -25.639 -20.543 1.00 62.81 90 ILE A C 1
ATOM 728 O O . ILE A 1 90 ? 2.512 -26.729 -20.104 1.00 62.81 90 ILE A O 1
ATOM 732 N N . PRO A 1 91 ? 1.668 -25.504 -21.799 1.00 65.44 91 PRO A N 1
ATOM 733 C CA . PRO A 1 91 ? 1.591 -26.631 -22.717 1.00 65.44 91 PRO A CA 1
ATOM 734 C C . PRO A 1 91 ? 2.954 -27.313 -22.852 1.00 65.44 91 PRO A C 1
ATOM 736 O O . PRO A 1 91 ? 3.978 -26.647 -23.023 1.00 65.44 91 PRO A O 1
ATOM 739 N N . ILE A 1 92 ? 2.966 -28.644 -22.798 1.00 58.09 92 ILE A N 1
ATOM 740 C CA . ILE A 1 92 ? 4.184 -29.450 -22.921 1.00 58.09 92 ILE A CA 1
ATOM 741 C C . ILE A 1 92 ? 4.868 -29.104 -24.256 1.00 58.09 92 ILE A C 1
ATOM 743 O O . ILE A 1 92 ? 4.300 -29.322 -25.324 1.00 58.09 92 ILE A O 1
ATOM 747 N N . GLY A 1 93 ? 6.076 -28.532 -24.191 1.00 63.62 93 GLY A N 1
ATOM 748 C CA . GLY A 1 93 ? 6.853 -28.102 -25.362 1.00 63.62 93 GLY A CA 1
ATOM 749 C C . GLY A 1 93 ? 6.698 -26.629 -25.774 1.00 63.62 93 GLY A C 1
ATOM 750 O O . GLY A 1 93 ? 7.263 -26.234 -26.792 1.00 63.62 93 GLY A O 1
ATOM 751 N N . PHE A 1 94 ? 5.975 -25.802 -25.009 1.00 71.56 94 PHE A N 1
ATOM 752 C CA . PHE A 1 94 ? 5.871 -24.359 -25.252 1.00 71.56 94 PHE A CA 1
ATOM 753 C C . PHE A 1 94 ? 6.744 -23.560 -24.273 1.00 71.56 94 PHE A C 1
ATOM 755 O O . PHE A 1 94 ? 6.421 -23.424 -23.095 1.00 71.56 94 PHE A O 1
ATOM 762 N N . GLU A 1 95 ? 7.847 -22.993 -24.765 1.00 75.69 95 GLU A N 1
ATOM 763 C CA . GLU A 1 95 ? 8.707 -22.086 -23.991 1.00 75.69 95 GLU A CA 1
ATOM 764 C C . GLU A 1 95 ? 8.055 -20.703 -23.870 1.00 75.69 95 GLU A C 1
ATOM 766 O O . GLU A 1 95 ? 8.336 -19.771 -24.634 1.00 75.69 95 GLU A O 1
ATOM 771 N N . ALA A 1 96 ? 7.129 -20.582 -22.922 1.00 79.19 96 ALA A N 1
ATOM 772 C CA . ALA A 1 96 ? 6.510 -19.310 -22.598 1.00 79.19 96 ALA A CA 1
ATOM 773 C C . ALA A 1 96 ? 7.558 -18.343 -22.020 1.00 79.19 96 ALA A C 1
ATOM 775 O O . ALA A 1 96 ? 8.442 -18.729 -21.260 1.00 79.19 96 ALA A O 1
ATOM 776 N N . THR A 1 97 ? 7.451 -17.070 -22.391 1.00 83.50 97 THR A N 1
ATOM 777 C CA . THR A 1 97 ? 8.338 -15.999 -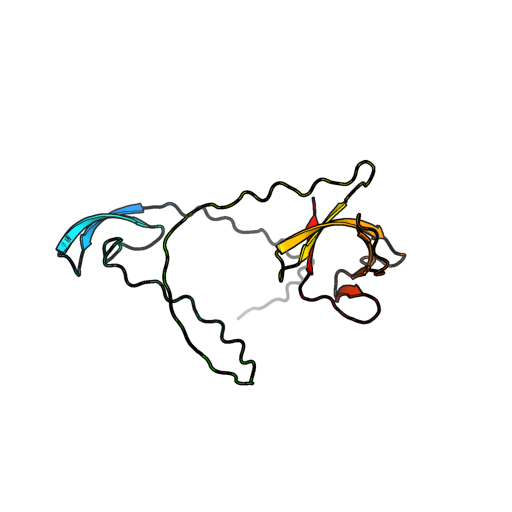21.889 1.00 83.50 97 THR A CA 1
ATOM 778 C C . THR A 1 97 ? 7.600 -15.028 -20.978 1.00 83.50 97 THR A C 1
ATOM 780 O O . THR A 1 97 ? 8.208 -14.393 -20.124 1.00 83.50 97 THR A O 1
ATOM 783 N N . HIS A 1 98 ? 6.294 -14.880 -21.202 1.00 88.44 98 HIS A N 1
ATOM 784 C CA . HIS A 1 98 ? 5.433 -13.928 -20.518 1.00 88.44 98 HIS A CA 1
ATOM 785 C C . HIS A 1 98 ? 4.055 -14.561 -20.297 1.00 88.44 98 HIS A C 1
ATOM 787 O O . HIS A 1 98 ? 3.642 -15.460 -21.033 1.00 88.44 98 HIS A O 1
ATOM 793 N N . TYR A 1 99 ? 3.320 -14.043 -19.326 1.00 86.62 99 TYR A N 1
ATOM 794 C CA . TYR A 1 99 ? 1.891 -14.243 -19.169 1.00 86.62 99 TYR A CA 1
ATOM 795 C C . TYR A 1 99 ? 1.134 -13.061 -19.768 1.00 86.62 99 TYR A C 1
ATOM 797 O O . TYR A 1 99 ? 1.420 -11.902 -19.474 1.00 86.62 99 TYR A O 1
ATOM 805 N N . MET A 1 100 ? 0.138 -13.353 -20.597 1.00 85.19 100 MET A N 1
ATOM 806 C CA . MET A 1 100 ? -0.868 -12.388 -21.011 1.00 85.19 100 MET A CA 1
ATOM 807 C C . MET A 1 100 ? -2.066 -12.500 -20.073 1.00 85.19 100 MET A C 1
ATOM 809 O O . MET A 1 100 ? -2.718 -13.540 -20.017 1.00 85.19 100 MET A O 1
ATOM 813 N N . ILE A 1 101 ? -2.351 -11.427 -19.343 1.00 86.81 101 ILE A N 1
ATOM 814 C CA . ILE A 1 101 ? -3.425 -11.363 -18.351 1.00 86.81 101 ILE A CA 1
ATOM 815 C C . ILE A 1 101 ? -4.544 -10.501 -18.913 1.00 86.81 101 ILE A C 1
ATOM 817 O O . ILE A 1 101 ? -4.357 -9.299 -19.114 1.00 86.81 101 ILE A O 1
ATOM 821 N N . ASN A 1 102 ? -5.704 -11.102 -19.154 1.00 84.81 102 ASN A N 1
ATOM 822 C CA . ASN A 1 102 ? -6.910 -10.376 -19.521 1.00 84.81 102 ASN A CA 1
ATOM 823 C C . ASN A 1 102 ? -7.649 -9.932 -18.248 1.00 84.81 102 ASN A C 1
ATOM 825 O O . ASN A 1 102 ? -7.990 -10.741 -17.386 1.00 84.81 102 ASN A O 1
ATOM 829 N N . ARG A 1 103 ? -7.880 -8.624 -18.113 1.00 81.62 103 ARG A N 1
ATOM 830 C CA . ARG A 1 103 ? -8.495 -8.016 -16.926 1.00 81.62 103 ARG A CA 1
ATOM 831 C C . ARG A 1 103 ? -10.000 -8.242 -16.830 1.00 81.62 103 ARG A C 1
ATOM 833 O O . ARG A 1 103 ? -10.519 -8.226 -15.718 1.00 81.62 103 ARG A O 1
ATOM 840 N N . ASP A 1 104 ? -10.678 -8.462 -17.952 1.00 82.06 104 ASP A N 1
ATOM 841 C CA . ASP A 1 104 ? -12.140 -8.585 -17.985 1.00 82.06 104 ASP A CA 1
ATOM 842 C C . ASP A 1 104 ? -12.603 -9.932 -17.424 1.00 82.06 104 ASP A C 1
ATOM 844 O O . ASP A 1 104 ? -13.601 -10.014 -16.712 1.00 82.06 104 ASP A O 1
ATOM 848 N N . ASN A 1 105 ? -11.855 -10.994 -17.725 1.00 81.75 105 ASN A N 1
ATOM 849 C CA . ASN A 1 105 ? -12.190 -12.370 -17.360 1.00 81.75 105 ASN A CA 1
ATOM 850 C C . ASN A 1 105 ? -11.143 -13.035 -16.447 1.00 81.75 105 ASN A C 1
ATOM 852 O O . ASN A 1 105 ? -11.265 -14.222 -16.160 1.00 81.75 105 ASN A O 1
ATOM 856 N N . GLN A 1 106 ? -10.121 -12.288 -16.007 1.00 80.44 106 GLN A N 1
ATOM 857 C CA . GLN A 1 106 ? -8.989 -12.780 -15.205 1.00 80.44 106 GLN A CA 1
ATOM 858 C C . GLN A 1 106 ? -8.254 -13.977 -15.830 1.00 80.44 106 GLN A C 1
ATOM 860 O O . GLN A 1 106 ? -7.596 -14.749 -15.135 1.00 80.44 106 GLN A O 1
ATOM 865 N N . GLN A 1 107 ? -8.350 -14.141 -17.149 1.00 83.06 107 GLN A N 1
ATOM 866 C CA . GLN A 1 107 ? -7.722 -15.252 -17.844 1.00 83.06 107 GLN A CA 1
ATOM 867 C C . GLN A 1 107 ? -6.226 -14.988 -18.014 1.00 83.06 107 GLN A C 1
ATOM 869 O O . GLN A 1 107 ? -5.823 -13.944 -18.532 1.00 83.06 107 GLN A O 1
ATOM 874 N N . ILE A 1 108 ? -5.413 -15.962 -17.607 1.00 84.69 108 ILE A N 1
ATOM 875 C CA . ILE A 1 108 ? -3.959 -15.943 -17.755 1.00 84.69 108 ILE A CA 1
ATOM 876 C C . ILE A 1 108 ? -3.592 -16.895 -18.892 1.00 84.69 108 ILE A C 1
ATOM 878 O O . ILE A 1 108 ? -3.932 -18.076 -18.856 1.00 84.69 108 ILE A O 1
ATOM 882 N N . ILE A 1 109 ? -2.917 -16.378 -19.915 1.00 84.75 109 ILE A N 1
ATOM 883 C CA . ILE A 1 109 ? -2.525 -17.136 -21.105 1.00 84.75 109 ILE A CA 1
ATOM 884 C C . ILE A 1 109 ? -0.996 -17.095 -21.225 1.00 84.75 109 ILE A C 1
ATOM 886 O O . ILE A 1 109 ? -0.439 -15.999 -21.316 1.00 84.75 109 ILE A O 1
ATOM 890 N N . PRO A 1 110 ? -0.293 -18.242 -21.243 1.00 83.50 110 PRO A N 1
ATOM 891 C CA . PRO A 1 110 ? 1.142 -18.261 -21.498 1.00 83.50 110 PRO A CA 1
ATOM 892 C C . PRO A 1 110 ? 1.424 -17.840 -22.944 1.00 83.50 110 PRO A C 1
ATOM 894 O O . PRO A 1 110 ? 0.815 -18.353 -23.892 1.00 83.50 110 PRO A O 1
ATOM 897 N N . VAL A 1 111 ? 2.356 -16.901 -23.113 1.00 87.75 111 VAL A N 1
ATOM 898 C CA . VAL A 1 111 ? 2.737 -16.361 -24.419 1.00 87.75 111 VAL A CA 1
ATOM 899 C C . VAL A 1 111 ? 4.249 -16.311 -24.623 1.00 87.75 111 VAL A C 1
ATOM 901 O O . VAL A 1 111 ? 5.051 -16.122 -23.700 1.00 87.75 111 VAL A O 1
ATOM 904 N N . ARG A 1 112 ? 4.652 -16.448 -25.884 1.00 87.81 112 ARG A N 1
ATOM 905 C CA . ARG A 1 112 ? 6.037 -16.323 -26.334 1.00 87.81 112 ARG A CA 1
ATOM 906 C C . ARG A 1 112 ? 6.189 -15.042 -27.143 1.00 87.81 112 ARG A C 1
ATOM 908 O O . ARG A 1 112 ? 5.464 -14.832 -28.113 1.00 87.81 112 ARG A O 1
ATOM 915 N N . LEU A 1 113 ? 7.128 -14.186 -26.740 1.00 88.12 113 LEU A N 1
ATOM 916 C CA . LEU A 1 113 ? 7.472 -12.973 -27.477 1.00 88.12 113 LEU A CA 1
ATOM 917 C C . LEU A 1 113 ? 8.611 -13.256 -28.458 1.00 88.12 113 LEU A C 1
ATOM 919 O O . LEU A 1 113 ? 9.713 -13.616 -28.050 1.00 88.12 113 LEU A O 1
ATOM 923 N N . ILE A 1 114 ? 8.362 -13.047 -29.749 1.00 86.12 114 ILE A N 1
ATOM 924 C CA . ILE A 1 114 ? 9.359 -13.210 -30.812 1.00 86.12 114 ILE A CA 1
ATOM 925 C C . ILE A 1 114 ? 9.743 -11.825 -31.343 1.00 86.12 114 ILE A C 1
ATOM 927 O O . ILE A 1 114 ? 8.879 -11.117 -31.865 1.00 86.12 114 ILE A O 1
ATOM 931 N N . PRO A 1 115 ? 11.013 -11.399 -31.244 1.00 87.25 115 PRO A N 1
ATOM 932 C CA . PRO A 1 115 ? 11.430 -10.078 -31.701 1.00 87.25 115 PRO A CA 1
ATOM 933 C C . PRO A 1 115 ? 11.235 -9.925 -33.216 1.00 87.25 115 PRO A C 1
ATOM 935 O O . PRO A 1 115 ? 11.681 -10.753 -34.009 1.00 87.25 115 PRO A O 1
ATOM 938 N N . LYS A 1 116 ? 10.603 -8.825 -33.636 1.00 82.69 116 LYS A N 1
ATOM 939 C CA . LYS A 1 116 ? 10.391 -8.484 -35.047 1.00 82.69 116 LYS A CA 1
ATOM 940 C C . LYS A 1 116 ? 11.249 -7.296 -35.447 1.00 82.69 116 LYS A C 1
ATOM 942 O O . LYS A 1 116 ? 10.772 -6.178 -35.315 1.00 82.69 116 LYS A O 1
ATOM 947 N N . GLY A 1 117 ? 12.438 -7.543 -36.010 1.00 77.44 117 GLY A N 1
ATOM 948 C CA . GLY A 1 117 ? 13.275 -6.639 -36.834 1.00 77.44 117 GLY A CA 1
ATOM 949 C C . GLY A 1 117 ? 13.626 -5.241 -36.281 1.00 77.44 117 GLY A C 1
ATOM 950 O O . GLY A 1 117 ? 14.788 -4.854 -36.241 1.00 77.44 117 GLY A O 1
ATOM 951 N N . LYS A 1 118 ? 12.631 -4.457 -35.866 1.00 80.38 118 LYS A N 1
ATOM 952 C CA . LYS A 1 118 ? 12.729 -3.193 -35.140 1.00 80.38 118 LYS A CA 1
ATOM 953 C C . LYS A 1 118 ? 12.827 -3.447 -33.631 1.00 80.38 118 LYS A C 1
ATOM 955 O O . LYS A 1 118 ? 12.109 -4.277 -33.078 1.00 80.38 118 LYS A O 1
ATOM 960 N N . LYS A 1 119 ? 13.680 -2.672 -32.953 1.00 80.94 119 LYS A N 1
ATOM 961 C CA . LYS A 1 119 ? 13.790 -2.690 -31.485 1.00 80.94 119 LYS A CA 1
ATOM 962 C C . LYS A 1 119 ? 12.437 -2.369 -30.840 1.00 80.94 119 LYS A C 1
ATOM 964 O O . LYS A 1 119 ? 11.765 -1.433 -31.272 1.00 80.94 119 LYS A O 1
ATOM 969 N N . GLY A 1 120 ? 12.069 -3.142 -29.819 1.00 82.12 120 GLY A N 1
ATOM 970 C CA . GLY A 1 120 ? 10.845 -2.943 -29.040 1.00 82.12 120 GLY A CA 1
ATOM 971 C C . GLY A 1 120 ? 9.556 -3.419 -29.716 1.00 82.12 120 GLY A C 1
ATOM 972 O O . GLY A 1 120 ? 8.483 -3.038 -29.255 1.00 82.12 120 GLY A O 1
ATOM 973 N N . ARG A 1 121 ? 9.637 -4.212 -30.799 1.00 87.19 121 ARG A N 1
ATOM 974 C CA . ARG A 1 121 ? 8.488 -4.878 -31.435 1.00 87.19 121 ARG A CA 1
ATOM 975 C C . ARG A 1 121 ? 8.596 -6.388 -31.329 1.00 87.19 121 ARG A C 1
ATOM 977 O O . ARG A 1 121 ? 9.621 -6.966 -31.689 1.00 87.19 121 ARG A O 1
ATOM 984 N N . PHE A 1 122 ? 7.505 -7.016 -30.921 1.00 88.38 122 PHE A N 1
ATOM 985 C CA . PHE A 1 122 ? 7.428 -8.448 -30.691 1.00 88.38 122 PHE A CA 1
ATOM 986 C C . PHE A 1 122 ? 6.156 -9.012 -31.322 1.00 88.38 122 PHE A C 1
ATOM 988 O O . PHE A 1 122 ? 5.095 -8.398 -31.255 1.00 88.38 122 PHE A O 1
ATOM 995 N N . LEU A 1 123 ? 6.260 -10.180 -31.944 1.00 87.88 123 LEU A N 1
ATOM 996 C CA . LEU A 1 123 ? 5.115 -11.030 -32.239 1.00 87.88 123 LEU A CA 1
ATOM 997 C C . LEU A 1 123 ? 4.768 -11.805 -30.968 1.00 87.88 123 LEU A C 1
ATOM 999 O O . LEU A 1 123 ? 5.670 -12.315 -30.305 1.00 87.88 123 LEU A O 1
ATOM 1003 N N . VAL A 1 124 ? 3.486 -11.880 -30.634 1.00 87.44 124 VAL A N 1
ATOM 1004 C CA . VAL A 1 124 ? 2.993 -12.604 -29.464 1.00 87.44 124 VAL A CA 1
ATOM 1005 C C . VAL A 1 124 ? 2.348 -13.894 -29.945 1.00 87.44 124 VAL A C 1
ATOM 1007 O O . VAL A 1 124 ? 1.288 -13.874 -30.569 1.00 87.44 124 VAL A O 1
ATOM 1010 N N . GLU A 1 125 ? 2.997 -15.019 -29.669 1.00 85.19 125 GLU A N 1
ATOM 1011 C CA . GLU A 1 125 ? 2.429 -16.341 -29.915 1.00 85.19 125 GLU A CA 1
ATOM 1012 C C . GLU A 1 125 ? 1.741 -16.835 -28.645 1.00 85.19 125 GLU A C 1
ATOM 1014 O O . GLU A 1 125 ? 2.348 -16.870 -27.575 1.00 85.19 125 GLU A O 1
ATOM 1019 N N . THR A 1 126 ? 0.464 -17.198 -28.753 1.00 79.81 126 THR A N 1
ATOM 1020 C CA . THR A 1 126 ? -0.299 -17.824 -27.668 1.00 79.81 126 THR A CA 1
ATOM 1021 C C . THR A 1 126 ? -0.190 -19.338 -27.763 1.00 79.81 126 THR A C 1
ATOM 1023 O O . THR A 1 126 ? -0.320 -19.888 -28.854 1.00 79.81 126 THR A O 1
ATOM 1026 N N . GLY A 1 127 ? -0.067 -20.028 -26.626 1.00 64.38 127 GLY A N 1
ATOM 1027 C CA . GLY A 1 127 ? -0.107 -21.498 -26.579 1.00 64.38 127 GLY A CA 1
ATOM 1028 C C . GLY A 1 127 ? -1.461 -22.127 -26.959 1.00 64.38 127 GLY A C 1
ATOM 1029 O O . GLY A 1 127 ? -1.582 -23.347 -26.977 1.00 64.38 127 GLY A O 1
ATOM 1030 N N . GLN A 1 128 ? -2.488 -21.319 -27.254 1.00 64.69 128 GLN A N 1
ATOM 1031 C CA . GLN A 1 128 ? -3.813 -21.781 -27.675 1.00 64.69 128 GLN A CA 1
ATOM 1032 C C . GLN A 1 128 ? -3.982 -21.723 -29.207 1.00 64.69 128 GLN A C 1
ATOM 1034 O O . GLN A 1 128 ? -3.525 -20.765 -29.837 1.00 64.69 128 GLN A O 1
ATOM 1039 N N . PRO A 1 129 ? -4.682 -22.697 -29.824 1.00 51.56 129 PRO A N 1
ATOM 1040 C CA . PRO A 1 129 ? -4.942 -22.722 -31.261 1.00 51.56 129 PRO A CA 1
ATOM 1041 C C . PRO A 1 129 ? -6.012 -21.684 -31.646 1.00 51.56 129 PRO A C 1
ATOM 1043 O O . PRO A 1 129 ? -7.187 -21.997 -31.815 1.00 51.56 129 PRO A O 1
ATOM 1046 N N . GLY A 1 130 ? -5.604 -20.424 -31.795 1.00 56.34 130 GLY A N 1
ATOM 1047 C CA . GLY A 1 130 ? -6.456 -19.322 -32.242 1.00 56.34 130 GLY A CA 1
ATOM 1048 C C . GLY A 1 130 ? -5.653 -18.306 -33.053 1.00 56.34 130 GLY A C 1
ATOM 1049 O O . GLY A 1 130 ? -4.704 -17.715 -32.556 1.00 56.34 130 GLY A O 1
ATOM 1050 N N . LYS A 1 131 ? -6.018 -18.108 -34.327 1.00 56.19 131 LYS A N 1
ATOM 1051 C CA . LYS A 1 131 ? -5.267 -17.358 -35.360 1.00 56.19 131 LYS A CA 1
ATOM 1052 C C . LYS A 1 131 ? -5.257 -15.826 -35.185 1.00 56.19 131 LYS A C 1
ATOM 1054 O O . LYS A 1 131 ? -5.313 -15.103 -36.181 1.00 56.19 131 LYS A O 1
ATOM 1059 N N . VAL A 1 132 ? -5.219 -15.290 -33.968 1.00 65.56 132 VAL A N 1
ATOM 1060 C CA . VAL A 1 132 ? -5.090 -13.835 -33.798 1.00 65.56 132 VAL A CA 1
ATOM 1061 C C . VAL A 1 132 ? -3.607 -13.483 -33.831 1.00 65.56 132 VAL A C 1
ATOM 1063 O O . VAL A 1 132 ? -2.856 -13.838 -32.929 1.00 65.56 132 VAL A O 1
ATOM 1066 N N . LYS A 1 133 ? -3.166 -12.800 -34.897 1.00 79.12 133 LYS A N 1
ATOM 1067 C CA . LYS A 1 133 ? -1.811 -12.235 -34.976 1.00 79.12 133 LYS A CA 1
ATOM 1068 C C . LYS A 1 133 ? -1.712 -11.079 -33.987 1.00 79.12 133 LYS A C 1
ATOM 1070 O O . LYS A 1 133 ? -2.087 -9.951 -34.307 1.00 79.12 133 LYS A O 1
ATOM 1075 N N . LEU A 1 134 ? -1.251 -11.400 -32.788 1.00 86.81 134 LEU A N 1
ATOM 1076 C CA . LEU A 1 134 ? -0.988 -10.439 -31.735 1.00 86.81 134 LEU A CA 1
ATOM 1077 C C . LEU A 1 134 ? 0.434 -9.910 -31.879 1.00 86.81 134 LEU A C 1
ATOM 1079 O O . LEU A 1 134 ? 1.385 -10.657 -32.105 1.00 86.81 134 LEU A O 1
ATOM 1083 N N . GLU A 1 135 ? 0.579 -8.606 -31.747 1.00 89.31 135 GLU A N 1
ATOM 1084 C CA . GLU A 1 135 ? 1.862 -7.929 -31.734 1.00 89.31 135 GLU A CA 1
ATOM 1085 C C . GLU A 1 135 ? 1.935 -7.028 -30.498 1.00 89.31 135 GLU A C 1
ATOM 1087 O O . GLU A 1 135 ? 0.927 -6.560 -29.970 1.00 89.31 135 GLU A O 1
ATOM 1092 N N . TYR A 1 136 ? 3.146 -6.827 -30.002 1.00 88.19 136 TYR A N 1
ATOM 1093 C CA . TYR A 1 136 ? 3.437 -5.989 -28.854 1.00 88.19 136 TYR A CA 1
ATOM 1094 C C . TYR A 1 136 ? 4.509 -4.975 -29.236 1.00 88.19 136 TYR A C 1
ATOM 1096 O O . TYR A 1 136 ? 5.536 -5.321 -29.821 1.00 88.19 136 TYR A O 1
ATOM 1104 N N . GLU A 1 137 ? 4.268 -3.710 -28.912 1.00 88.19 137 GLU A N 1
ATOM 1105 C CA . GLU A 1 137 ? 5.219 -2.622 -29.108 1.00 88.19 137 GLU A CA 1
ATOM 1106 C C . GLU A 1 137 ? 5.335 -1.853 -27.798 1.00 88.19 137 GLU A C 1
ATOM 1108 O O . GLU A 1 137 ? 4.332 -1.367 -27.283 1.00 88.19 137 GLU A O 1
ATOM 1113 N N . GLU A 1 138 ? 6.550 -1.690 -27.275 1.00 84.50 138 GLU A N 1
ATOM 1114 C CA . GLU A 1 138 ? 6.789 -1.117 -25.935 1.00 84.50 138 GLU A CA 1
ATOM 1115 C C . GLU A 1 138 ? 6.089 0.233 -25.698 1.00 84.50 138 GLU A C 1
ATOM 1117 O O . GLU A 1 138 ? 5.686 0.543 -24.582 1.00 84.50 138 GLU A O 1
ATOM 1122 N N . LYS A 1 139 ? 5.923 1.044 -26.752 1.00 84.31 139 LYS A N 1
ATOM 1123 C CA . LYS A 1 139 ? 5.261 2.356 -26.674 1.00 84.31 139 LYS A CA 1
ATOM 1124 C C . LYS A 1 139 ? 3.743 2.308 -26.843 1.00 84.31 139 LYS A C 1
ATOM 1126 O O . LYS A 1 139 ? 3.071 3.243 -26.420 1.00 84.31 139 LYS A O 1
ATOM 1131 N N . ARG A 1 140 ? 3.210 1.296 -27.535 1.00 82.12 140 ARG A N 1
ATOM 1132 C CA . ARG A 1 140 ? 1.790 1.225 -27.938 1.00 82.12 140 ARG A CA 1
ATOM 1133 C C . ARG A 1 140 ? 1.016 0.118 -27.220 1.00 82.12 140 ARG A C 1
ATOM 1135 O O . ARG A 1 140 ? -0.208 0.113 -27.289 1.00 82.12 140 ARG A O 1
ATOM 1142 N N . GLY A 1 141 ? 1.708 -0.775 -26.517 1.00 85.56 141 GLY A N 1
ATOM 1143 C CA . GLY A 1 141 ? 1.114 -1.918 -25.838 1.00 85.56 141 GLY A CA 1
ATOM 1144 C C . GLY A 1 141 ? 0.831 -3.079 -26.789 1.00 85.56 141 GLY A C 1
ATOM 1145 O O . GLY A 1 141 ? 1.507 -3.246 -27.806 1.00 85.56 141 GLY A O 1
ATOM 1146 N N . LEU A 1 142 ? -0.153 -3.901 -26.427 1.00 89.00 142 LEU A N 1
ATOM 1147 C CA . LEU A 1 142 ? -0.591 -5.064 -27.196 1.00 89.00 142 LEU A CA 1
ATOM 1148 C C . LEU A 1 142 ? -1.588 -4.643 -28.286 1.00 89.00 142 LEU A C 1
ATOM 1150 O O . LEU A 1 142 ? -2.459 -3.804 -28.050 1.00 89.00 142 LEU A O 1
ATOM 1154 N N . PHE A 1 143 ? -1.490 -5.227 -29.475 1.00 86.44 143 PHE A N 1
ATOM 1155 C CA . PHE A 1 143 ? -2.388 -4.941 -30.589 1.00 86.44 143 PHE A CA 1
ATOM 1156 C C . PHE A 1 143 ? -2.664 -6.176 -31.450 1.00 86.44 143 PHE A C 1
ATOM 1158 O O . PHE A 1 143 ? -1.815 -7.047 -31.625 1.00 86.44 143 PHE A O 1
ATOM 1165 N N . ALA A 1 144 ? -3.874 -6.231 -32.005 1.00 85.50 144 ALA A N 1
ATOM 1166 C CA . ALA A 1 144 ? -4.278 -7.183 -33.033 1.00 85.50 144 ALA A CA 1
ATOM 1167 C C . ALA A 1 144 ? -4.506 -6.415 -34.340 1.00 85.50 144 ALA A C 1
ATOM 1169 O O . ALA A 1 144 ? -5.494 -5.692 -34.488 1.00 85.50 144 ALA A O 1
ATOM 1170 N N . GLY A 1 145 ? -3.573 -6.533 -35.288 1.00 81.12 145 GLY A N 1
ATOM 1171 C CA . GLY A 1 145 ? -3.605 -5.732 -36.514 1.00 81.12 145 GLY A CA 1
ATOM 1172 C C . GLY A 1 145 ? -3.516 -4.230 -36.212 1.00 81.12 145 GLY A C 1
ATOM 1173 O O . GLY A 1 145 ? -2.490 -3.760 -35.734 1.00 81.12 145 GLY A O 1
ATOM 1174 N N . ASN A 1 146 ? -4.592 -3.482 -36.478 1.00 79.06 146 ASN A N 1
ATOM 1175 C CA . ASN A 1 146 ? -4.650 -2.031 -36.241 1.00 79.06 146 ASN A CA 1
ATOM 1176 C C . ASN A 1 146 ? -5.356 -1.639 -34.930 1.00 79.06 146 ASN A C 1
ATOM 1178 O O . ASN A 1 146 ? -5.413 -0.452 -34.610 1.00 79.06 146 ASN A O 1
ATOM 1182 N N . SER A 1 147 ? -5.883 -2.605 -34.174 1.00 82.06 147 SER A N 1
ATOM 1183 C CA . SER A 1 147 ? -6.643 -2.349 -32.948 1.00 82.06 147 SER A CA 1
ATOM 1184 C C . SER A 1 147 ? -5.788 -2.595 -31.708 1.00 82.06 147 SER A C 1
ATOM 1186 O O . SER A 1 147 ? -5.200 -3.666 -31.553 1.00 82.06 147 SER A O 1
ATOM 1188 N N . SER A 1 148 ? -5.733 -1.606 -30.813 1.00 83.31 148 SER A N 1
ATOM 1189 C CA . SER A 1 148 ? -5.072 -1.727 -29.508 1.00 83.31 148 SER A CA 1
ATOM 1190 C C . SER A 1 148 ? -5.927 -2.562 -28.553 1.00 83.31 148 SER A C 1
ATOM 1192 O O . SER A 1 148 ? -7.140 -2.369 -28.471 1.00 83.31 148 SER A O 1
ATOM 1194 N N . ILE A 1 149 ? -5.294 -3.488 -27.832 1.00 83.94 149 ILE A N 1
ATOM 1195 C CA . ILE A 1 149 ? -5.936 -4.329 -26.822 1.00 83.94 149 ILE A CA 1
ATOM 1196 C C . ILE A 1 149 ? -5.613 -3.727 -25.459 1.00 83.94 149 ILE A C 1
ATOM 1198 O O . ILE A 1 149 ? -4.522 -3.903 -24.923 1.00 83.94 149 ILE A O 1
ATOM 1202 N N . ILE A 1 150 ? -6.572 -2.987 -24.913 1.00 81.50 150 ILE A N 1
ATOM 1203 C CA . ILE A 1 150 ? -6.380 -2.170 -23.705 1.00 81.50 150 ILE A CA 1
ATOM 1204 C C . ILE A 1 150 ? -6.545 -3.010 -22.426 1.00 81.50 150 ILE A C 1
ATOM 1206 O O . ILE A 1 150 ? -5.959 -2.700 -21.388 1.00 81.50 150 ILE A O 1
ATOM 1210 N N . ASN A 1 151 ? -7.295 -4.112 -22.508 1.00 83.69 151 ASN A N 1
ATOM 1211 C CA . ASN A 1 151 ? -7.677 -4.919 -21.345 1.00 83.69 151 ASN A CA 1
ATOM 1212 C C . ASN A 1 151 ? -6.703 -6.069 -21.054 1.00 83.69 151 ASN A C 1
ATOM 1214 O O . ASN A 1 151 ? -6.896 -6.797 -20.081 1.00 83.69 151 ASN A O 1
ATOM 1218 N N . CYS A 1 152 ? -5.641 -6.213 -21.852 1.00 83.81 152 CYS A N 1
ATOM 1219 C CA . CYS A 1 152 ? -4.620 -7.238 -21.661 1.00 83.81 152 CYS A CA 1
ATOM 1220 C C . CYS A 1 152 ? -3.282 -6.616 -21.256 1.00 83.81 152 CYS A C 1
ATOM 1222 O O . CYS A 1 152 ? -2.823 -5.649 -21.864 1.00 83.81 152 CYS A O 1
ATOM 1224 N N . THR A 1 153 ? -2.622 -7.207 -20.263 1.00 86.44 153 THR A N 1
ATOM 1225 C CA . THR A 1 153 ? -1.255 -6.852 -19.860 1.00 86.44 153 THR A CA 1
ATOM 1226 C C . THR A 1 153 ? -0.309 -8.027 -20.046 1.00 86.44 153 THR A C 1
ATOM 1228 O O . THR A 1 153 ? -0.711 -9.173 -19.871 1.00 86.44 153 THR A O 1
ATOM 1231 N N . LEU A 1 154 ? 0.944 -7.738 -20.405 1.00 87.44 154 LEU A N 1
ATOM 1232 C CA . LEU A 1 154 ? 2.014 -8.730 -20.468 1.00 87.44 154 LEU A CA 1
ATOM 1233 C C . LEU A 1 154 ? 2.871 -8.623 -19.209 1.00 87.44 154 LEU A C 1
ATOM 1235 O O . LEU A 1 154 ? 3.414 -7.556 -18.927 1.00 87.44 154 LEU A O 1
ATOM 1239 N N . GLU A 1 155 ? 3.002 -9.724 -18.483 1.00 85.06 155 GLU A N 1
ATOM 1240 C CA . GLU A 1 155 ? 3.880 -9.846 -17.320 1.00 85.06 155 GLU A CA 1
ATOM 1241 C C . GLU A 1 155 ? 4.953 -10.904 -17.603 1.00 85.06 155 GLU A C 1
ATOM 1243 O O . GLU A 1 155 ? 4.642 -11.914 -18.233 1.00 85.06 155 GLU A O 1
ATOM 1248 N N . PRO A 1 156 ? 6.222 -10.690 -17.221 1.00 85.06 156 PRO A N 1
ATOM 1249 C CA . PRO A 1 156 ? 7.246 -11.724 -17.352 1.00 85.06 156 PRO A CA 1
ATOM 1250 C C . PRO A 1 156 ? 6.920 -12.918 -16.444 1.00 85.06 156 PRO A C 1
ATOM 1252 O O . PRO A 1 156 ? 6.304 -12.739 -15.392 1.00 85.06 156 PRO A O 1
ATOM 1255 N N . ILE A 1 157 ? 7.321 -14.119 -16.872 1.00 79.56 157 ILE A N 1
ATOM 1256 C CA . ILE A 1 157 ? 7.248 -15.343 -16.052 1.00 79.56 157 ILE A CA 1
ATOM 1257 C C . ILE A 1 157 ? 8.284 -15.294 -14.928 1.00 79.56 157 ILE A C 1
ATOM 1259 O O . ILE A 1 157 ? 9.400 -14.781 -15.181 1.00 79.56 157 ILE A O 1
#

Secondary structure (DSSP, 8-state):
--------S-------------EEEEEE-TTT--EEEEEESSSPPSS-TTTSPP-------------------------------PPP---TT----EEEEETTT--EEEEEEEE-SSTTEEEEEESSS----EEEETTTEEEETTEE--SEEEEE-

Radius of gyration: 25.52 Å; chains: 1; bounding box: 60×66×63 Å